Protein AF-A0A4Y8C797-F1 (afdb_monomer_lite)

Sequence (88 aa):
DSSDNIPGVKGIGAKGAKTLLDEFGSIEGIYENLTLIRNERSRNLLLEGKENAFLSKKLASLYENLEVQDLIEKATYPDEEPLLKILE

Radius of gyration: 21.85 Å; chains: 1; bounding box: 52×35×50 Å

Structure (mmCIF, N/CA/C/O backbone):
data_AF-A0A4Y8C797-F1
#
_entry.id   AF-A0A4Y8C797-F1
#
loop_
_atom_site.group_PDB
_atom_site.id
_atom_site.type_symbol
_atom_site.label_atom_id
_atom_site.label_alt_id
_atom_site.label_comp_id
_atom_site.label_asym_id
_atom_site.label_entity_id
_atom_site.label_seq_id
_atom_site.pdbx_PDB_ins_code
_atom_site.Cartn_x
_atom_site.Cartn_y
_atom_site.Cartn_z
_atom_site.occupancy
_atom_site.B_iso_or_equiv
_atom_site.auth_seq_id
_atom_site.auth_comp_id
_atom_site.auth_asym_id
_atom_site.auth_atom_id
_atom_site.pdbx_PDB_model_num
ATOM 1 N N . ASP A 1 1 ? 6.330 -5.088 3.406 1.00 90.69 1 ASP A N 1
ATOM 2 C CA . ASP A 1 1 ? 7.252 -6.083 2.853 1.00 90.69 1 ASP A CA 1
ATOM 3 C C . ASP A 1 1 ? 8.476 -6.148 3.745 1.00 90.69 1 ASP A C 1
ATOM 5 O O . ASP A 1 1 ? 9.173 -5.150 3.873 1.00 90.69 1 ASP A O 1
ATOM 9 N N . SER A 1 2 ? 8.673 -7.252 4.459 1.00 89.12 2 SER A N 1
ATOM 10 C CA . SER A 1 2 ? 9.771 -7.349 5.423 1.00 89.12 2 SER A CA 1
ATOM 11 C C . SER A 1 2 ? 11.132 -7.556 4.767 1.00 89.12 2 SER A C 1
ATOM 13 O O . SER A 1 2 ? 12.121 -7.163 5.375 1.00 89.12 2 SER A O 1
ATOM 15 N N . SER A 1 3 ? 11.208 -8.157 3.572 1.00 95.19 3 SER A N 1
ATOM 16 C CA . SER A 1 3 ? 12.494 -8.295 2.872 1.00 95.19 3 SER A CA 1
ATOM 17 C C . SER A 1 3 ? 12.971 -6.954 2.324 1.00 95.19 3 SER A C 1
ATOM 19 O O . SER A 1 3 ? 14.159 -6.658 2.414 1.00 95.19 3 SER A O 1
ATOM 21 N N . ASP A 1 4 ? 12.036 -6.112 1.872 1.00 95.50 4 ASP A N 1
ATOM 22 C CA . ASP A 1 4 ? 12.338 -4.808 1.265 1.00 95.50 4 ASP A CA 1
ATOM 23 C C . ASP A 1 4 ? 12.194 -3.627 2.240 1.00 95.50 4 ASP A C 1
ATOM 25 O O . ASP A 1 4 ? 12.215 -2.464 1.839 1.00 95.50 4 ASP A O 1
ATOM 29 N N . ASN A 1 5 ? 12.027 -3.899 3.539 1.00 95.19 5 ASN A N 1
ATOM 30 C CA . ASN A 1 5 ? 11.796 -2.890 4.583 1.00 95.19 5 ASN A CA 1
ATOM 31 C C . ASN A 1 5 ? 10.606 -1.943 4.309 1.00 95.19 5 ASN A C 1
ATOM 33 O O . ASN A 1 5 ? 10.566 -0.820 4.813 1.00 95.19 5 ASN A O 1
ATOM 37 N N . ILE A 1 6 ? 9.603 -2.388 3.551 1.00 96.94 6 ILE A N 1
ATOM 38 C CA . ILE A 1 6 ? 8.378 -1.623 3.299 1.00 96.94 6 ILE A CA 1
ATOM 39 C C . ILE A 1 6 ? 7.475 -1.723 4.545 1.00 96.94 6 ILE A C 1
ATOM 41 O O . ILE A 1 6 ? 6.985 -2.821 4.849 1.00 96.94 6 ILE A O 1
ATOM 45 N N . PRO A 1 7 ? 7.210 -0.613 5.259 1.00 96.00 7 PRO A N 1
ATOM 46 C CA . PRO A 1 7 ? 6.700 -0.649 6.633 1.00 96.00 7 PRO A CA 1
ATOM 47 C C . PRO A 1 7 ? 5.223 -1.055 6.759 1.00 96.00 7 PRO A C 1
ATOM 49 O O . PRO A 1 7 ? 4.841 -1.700 7.736 1.00 96.00 7 PRO A O 1
ATOM 52 N N . GLY A 1 8 ? 4.383 -0.696 5.785 1.00 97.12 8 GLY A N 1
ATOM 53 C CA . GLY A 1 8 ? 2.931 -0.874 5.842 1.00 97.12 8 GLY A CA 1
ATOM 54 C C . GLY A 1 8 ? 2.280 -0.183 7.048 1.00 97.12 8 GLY A C 1
ATOM 55 O O . GLY A 1 8 ? 2.828 0.747 7.637 1.00 97.12 8 GLY A O 1
ATOM 56 N N . VAL A 1 9 ? 1.097 -0.658 7.440 1.00 98.06 9 VAL A N 1
ATOM 57 C CA . VAL A 1 9 ? 0.429 -0.237 8.682 1.00 98.06 9 VAL A CA 1
ATOM 58 C C . VAL A 1 9 ? 0.714 -1.267 9.769 1.00 98.06 9 VAL A C 1
ATOM 60 O O . VAL A 1 9 ? 0.279 -2.419 9.683 1.00 98.06 9 VAL A O 1
ATOM 63 N N . LYS A 1 10 ? 1.441 -0.864 10.815 1.00 97.19 10 LYS A N 1
ATOM 64 C CA . LYS A 1 10 ? 1.816 -1.757 11.918 1.00 97.19 10 LYS A CA 1
ATOM 65 C C . LYS A 1 10 ? 0.566 -2.366 12.562 1.00 97.19 10 LYS A C 1
ATOM 67 O O . LYS A 1 10 ? -0.342 -1.659 12.978 1.00 97.19 10 LYS A O 1
ATOM 72 N N . GLY A 1 11 ? 0.529 -3.693 12.663 1.00 96.50 11 GLY A N 1
ATOM 73 C CA . GLY A 1 11 ? -0.611 -4.424 13.229 1.00 96.50 11 GLY A CA 1
ATOM 74 C C . GLY A 1 11 ? -1.715 -4.780 12.227 1.00 96.50 11 GLY A C 1
ATOM 75 O O . GLY A 1 11 ? -2.635 -5.506 12.602 1.00 96.50 11 GLY A O 1
ATOM 76 N N . ILE A 1 12 ? -1.605 -4.361 10.961 1.00 97.38 12 ILE A N 1
ATOM 77 C CA . ILE A 1 12 ? -2.444 -4.853 9.863 1.00 97.38 12 ILE A CA 1
ATOM 78 C C . ILE A 1 12 ? -1.601 -5.768 8.973 1.00 97.38 12 ILE A C 1
ATOM 80 O O . ILE A 1 12 ? -0.797 -5.320 8.162 1.00 97.38 12 ILE A O 1
ATOM 84 N N . GLY A 1 13 ? -1.774 -7.078 9.156 1.00 95.44 13 GLY A N 1
ATOM 85 C CA . GLY A 1 13 ? -1.126 -8.103 8.330 1.00 95.44 13 GLY A CA 1
ATOM 86 C C . GLY A 1 13 ? -1.901 -8.419 7.047 1.00 95.44 13 GLY A C 1
ATOM 87 O O . GLY A 1 13 ? -3.007 -7.920 6.839 1.00 95.44 13 GLY A O 1
ATOM 88 N N . ALA A 1 14 ? -1.359 -9.324 6.225 1.00 96.06 14 ALA A N 1
ATOM 89 C CA . ALA A 1 14 ? -1.891 -9.672 4.901 1.00 96.06 14 ALA A CA 1
ATOM 90 C C . ALA A 1 14 ? -3.396 -10.005 4.887 1.00 96.06 14 ALA A C 1
ATOM 92 O O . ALA A 1 14 ? -4.127 -9.504 4.040 1.00 96.06 14 ALA A O 1
ATOM 93 N N . LYS A 1 15 ? -3.888 -10.791 5.856 1.00 96.62 15 LYS A N 1
ATOM 94 C CA . LYS A 1 15 ? -5.319 -11.135 5.947 1.00 96.62 15 LYS A CA 1
ATOM 95 C C . LYS A 1 15 ? -6.201 -9.906 6.192 1.00 96.62 15 LYS A C 1
ATOM 97 O O . LYS A 1 15 ? -7.236 -9.769 5.555 1.00 96.62 15 LYS A O 1
ATOM 102 N N . GLY A 1 16 ? -5.783 -9.019 7.099 1.00 97.12 16 GLY A N 1
ATOM 103 C CA . GLY A 1 16 ? -6.516 -7.788 7.403 1.00 97.12 16 GLY A CA 1
ATOM 104 C C . GLY A 1 16 ? -6.471 -6.796 6.243 1.00 97.12 16 GLY A C 1
ATOM 105 O O . GLY A 1 16 ? -7.502 -6.242 5.879 1.00 97.12 16 GLY A O 1
ATOM 106 N N . ALA A 1 17 ? -5.299 -6.636 5.621 1.00 97.06 17 ALA A N 1
ATOM 107 C CA . ALA A 1 17 ? -5.132 -5.813 4.429 1.00 97.06 17 ALA A CA 1
ATOM 108 C C . ALA A 1 17 ? -6.016 -6.308 3.275 1.00 97.06 17 ALA A C 1
ATOM 110 O O . ALA A 1 17 ? -6.707 -5.505 2.658 1.00 97.06 17 ALA A O 1
ATOM 111 N N . LYS A 1 18 ? -6.065 -7.627 3.037 1.00 98.06 18 LYS A N 1
ATOM 112 C CA . LYS A 1 18 ? -6.929 -8.225 2.016 1.00 98.06 18 LYS A CA 1
ATOM 113 C C . LYS A 1 18 ? -8.407 -7.932 2.274 1.00 98.06 18 LYS A C 1
ATOM 115 O O . LYS A 1 18 ? -9.072 -7.472 1.364 1.00 98.06 18 LYS A O 1
ATOM 120 N N . THR A 1 19 ? -8.913 -8.139 3.493 1.00 97.75 19 THR A N 1
ATOM 121 C CA . THR A 1 19 ? -10.321 -7.828 3.813 1.00 97.75 19 THR A CA 1
ATOM 122 C C . THR A 1 19 ? -10.659 -6.362 3.543 1.00 97.75 19 THR A C 1
ATOM 124 O O . THR A 1 19 ? -11.689 -6.082 2.945 1.00 97.75 19 THR A O 1
ATOM 127 N N . LEU A 1 20 ? -9.784 -5.435 3.944 1.00 97.94 20 LEU A N 1
ATOM 128 C CA . LEU A 1 20 ? -9.993 -4.006 3.703 1.00 97.94 20 LEU A CA 1
ATOM 129 C C . LEU A 1 20 ? -9.978 -3.666 2.206 1.00 97.94 20 LEU A C 1
ATOM 131 O O . LEU A 1 20 ? -10.795 -2.875 1.750 1.00 97.94 20 LEU A O 1
ATOM 135 N N . LEU A 1 21 ? -9.070 -4.263 1.433 1.00 97.88 21 LEU A N 1
ATOM 136 C CA . LEU A 1 21 ? -9.007 -4.055 -0.015 1.00 97.88 21 LEU A CA 1
ATOM 137 C C . LEU A 1 21 ? -10.191 -4.696 -0.748 1.00 97.88 21 LEU A C 1
ATOM 139 O O . LEU A 1 21 ? -10.715 -4.085 -1.669 1.00 97.88 21 LEU A O 1
ATOM 143 N N . ASP A 1 22 ? -10.643 -5.879 -0.329 1.00 98.19 22 ASP A N 1
ATOM 144 C CA . ASP 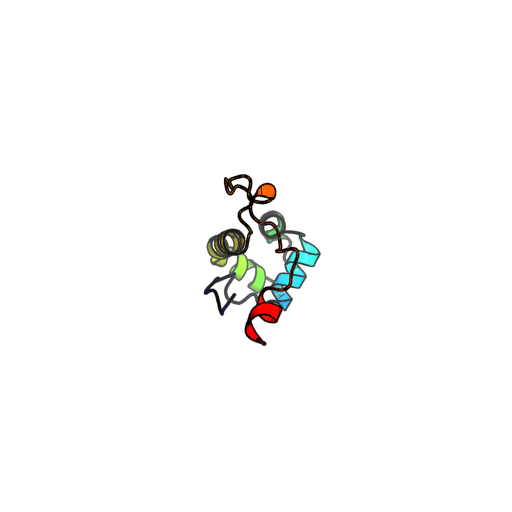A 1 22 ? -11.838 -6.522 -0.886 1.00 98.19 22 ASP A CA 1
ATOM 145 C C . ASP A 1 22 ? -13.094 -5.650 -0.653 1.00 98.19 22 ASP A C 1
ATOM 147 O O . ASP A 1 22 ? -13.981 -5.609 -1.501 1.00 98.19 22 ASP A O 1
ATOM 151 N N . GLU A 1 23 ? -13.175 -4.950 0.488 1.00 97.62 23 GLU A N 1
ATOM 152 C CA . GLU A 1 23 ? -14.328 -4.118 0.869 1.00 97.62 23 GLU A CA 1
ATOM 153 C C . GLU A 1 23 ? -14.291 -2.706 0.257 1.00 97.62 23 GLU A C 1
ATOM 155 O O . GLU A 1 23 ? -15.321 -2.201 -0.185 1.00 97.62 23 GLU A O 1
ATOM 160 N N . PHE A 1 24 ? -13.118 -2.066 0.207 1.00 98.00 24 PHE A N 1
ATOM 161 C CA . PHE A 1 24 ? -12.976 -0.650 -0.170 1.00 98.00 24 PHE A CA 1
ATOM 162 C C . PHE A 1 24 ? -12.176 -0.419 -1.465 1.00 98.00 24 PHE A C 1
ATOM 164 O O . PHE A 1 24 ? -11.998 0.721 -1.896 1.00 98.00 24 PHE A O 1
ATOM 171 N N . GLY A 1 25 ? -11.674 -1.481 -2.096 1.00 98.19 25 GLY A N 1
ATOM 172 C CA . GLY A 1 25 ? -11.051 -1.492 -3.425 1.00 98.19 25 GLY A CA 1
ATOM 173 C C . GLY A 1 25 ? -9.618 -0.956 -3.505 1.00 98.19 25 GLY A C 1
ATOM 174 O O . GLY A 1 25 ? -8.806 -1.478 -4.264 1.00 98.19 25 GLY A O 1
ATOM 175 N N . SER A 1 26 ? -9.274 0.079 -2.738 1.00 98.19 26 SER A N 1
ATOM 176 C CA . SER A 1 26 ? -7.953 0.720 -2.787 1.00 98.19 26 SER A CA 1
ATOM 177 C C . SER A 1 26 ? -7.538 1.294 -1.435 1.00 98.19 26 SER A C 1
ATOM 179 O O . SER A 1 26 ? -8.363 1.452 -0.539 1.00 98.19 26 SER A O 1
ATOM 181 N N . ILE A 1 27 ? -6.254 1.641 -1.286 1.00 97.69 27 ILE A N 1
ATOM 182 C CA . ILE A 1 27 ? -5.763 2.344 -0.090 1.00 97.69 27 ILE A CA 1
ATOM 183 C C . ILE A 1 27 ? -6.512 3.670 0.085 1.00 97.69 27 ILE A C 1
ATOM 185 O O . ILE A 1 27 ? -6.976 3.965 1.179 1.00 97.69 27 ILE A O 1
ATOM 189 N N . GLU A 1 28 ? -6.702 4.433 -0.987 1.00 98.44 28 GLU A N 1
ATOM 190 C CA . GLU A 1 28 ? -7.491 5.666 -0.991 1.00 98.44 28 GLU A CA 1
ATOM 191 C C . GLU A 1 28 ? -8.924 5.404 -0.525 1.00 98.44 28 GLU A C 1
ATOM 193 O O . GLU A 1 28 ? -9.378 6.042 0.423 1.00 98.44 28 GLU A O 1
ATOM 198 N N . GLY A 1 29 ? -9.585 4.395 -1.098 1.00 98.56 29 GLY A N 1
ATOM 199 C CA . GLY A 1 29 ? -10.947 4.011 -0.729 1.00 98.56 29 GLY A CA 1
ATOM 200 C C . GLY A 1 29 ? -11.083 3.625 0.747 1.00 98.56 29 GLY A C 1
ATOM 201 O O . GLY A 1 29 ? -12.066 4.001 1.387 1.00 98.56 29 GLY A O 1
ATOM 202 N N . ILE A 1 30 ? -10.082 2.949 1.325 1.00 98.31 30 ILE A N 1
ATOM 203 C CA . ILE A 1 30 ? -10.035 2.639 2.765 1.00 98.31 30 ILE A CA 1
ATOM 204 C C . ILE A 1 30 ? -10.017 3.932 3.595 1.00 98.31 30 ILE A C 1
ATOM 206 O O . ILE A 1 30 ? -10.737 4.043 4.588 1.00 98.31 30 ILE A O 1
ATOM 210 N N . TYR A 1 31 ? -9.198 4.914 3.206 1.00 98.25 31 TYR A N 1
ATOM 211 C CA . TYR A 1 31 ? -9.053 6.172 3.945 1.00 98.25 31 TYR A CA 1
ATOM 212 C C . TYR A 1 31 ? -10.223 7.143 3.746 1.00 98.25 31 TYR A C 1
ATOM 214 O O . TYR A 1 31 ? -10.540 7.888 4.673 1.00 98.25 31 TYR A O 1
ATOM 222 N N . GLU A 1 32 ? -10.888 7.123 2.591 1.00 98.31 32 GLU A N 1
ATOM 223 C CA . GLU A 1 32 ? -12.120 7.884 2.334 1.00 98.31 32 GLU A CA 1
ATOM 224 C C . GLU A 1 32 ? -13.302 7.355 3.158 1.00 98.31 32 GLU A C 1
ATOM 226 O O . GLU A 1 32 ? -14.134 8.127 3.630 1.00 98.31 32 GLU A O 1
ATOM 231 N N . ASN A 1 33 ? -13.341 6.041 3.398 1.00 97.88 33 ASN A N 1
ATOM 232 C CA . ASN A 1 33 ? -14.431 5.350 4.090 1.00 97.88 33 ASN A CA 1
ATOM 233 C C . ASN A 1 33 ? -14.058 4.908 5.509 1.00 97.88 33 ASN A C 1
ATOM 235 O O . ASN A 1 33 ? -14.663 3.998 6.077 1.00 97.88 33 ASN A O 1
ATOM 239 N N . LEU A 1 34 ? -13.062 5.555 6.112 1.00 96.19 34 LEU A N 1
ATOM 240 C CA . LEU A 1 34 ? -12.441 5.089 7.349 1.00 96.19 34 LEU A CA 1
ATOM 241 C C . LEU A 1 34 ? -13.428 4.971 8.524 1.00 96.19 34 LEU A C 1
ATOM 243 O O . LEU A 1 34 ? -13.272 4.123 9.403 1.00 96.19 34 LEU A O 1
ATOM 247 N N . THR A 1 35 ? -14.477 5.794 8.530 1.00 96.25 35 THR A N 1
ATOM 248 C CA . THR A 1 35 ? -15.559 5.766 9.526 1.00 96.25 35 THR A CA 1
ATOM 249 C C . THR A 1 35 ? -16.452 4.528 9.409 1.00 96.25 35 THR A C 1
ATOM 251 O O . THR A 1 35 ? -17.004 4.095 10.419 1.00 96.25 35 THR A O 1
ATOM 254 N N . LEU A 1 36 ? -16.546 3.915 8.224 1.00 97.12 36 LEU A N 1
ATOM 255 C CA . LEU A 1 36 ? -17.356 2.720 7.958 1.00 97.12 36 LEU A CA 1
ATOM 256 C C . LEU A 1 36 ? -16.687 1.427 8.449 1.00 97.12 36 LEU A C 1
ATOM 258 O O . LEU A 1 36 ? -17.357 0.408 8.624 1.00 97.12 36 LEU A O 1
ATOM 262 N N . ILE A 1 37 ? -15.383 1.467 8.738 1.00 96.25 37 ILE A N 1
ATOM 263 C CA . ILE A 1 37 ? -14.625 0.320 9.246 1.00 96.25 37 ILE A CA 1
ATOM 264 C C . ILE A 1 37 ? -15.128 -0.046 10.646 1.00 96.25 37 ILE A C 1
ATOM 266 O O . ILE A 1 37 ? -14.862 0.650 11.624 1.00 96.25 37 ILE A O 1
ATOM 270 N N . ARG A 1 38 ? -15.839 -1.173 10.761 1.00 93.94 38 ARG A N 1
ATOM 271 C CA . ARG A 1 38 ? -16.482 -1.609 12.018 1.00 93.94 38 ARG A CA 1
ATOM 272 C C . ARG A 1 38 ? -15.491 -1.916 13.140 1.00 93.94 38 ARG A C 1
ATOM 274 O O . ARG A 1 38 ? -15.807 -1.723 14.309 1.00 93.94 38 ARG A O 1
ATOM 281 N N . ASN A 1 39 ? -14.305 -2.421 12.801 1.00 95.19 39 ASN A N 1
ATOM 282 C CA . ASN A 1 39 ? -13.290 -2.766 13.790 1.00 95.19 39 ASN A CA 1
ATOM 283 C C . ASN A 1 39 ? -12.551 -1.505 14.268 1.00 95.19 39 ASN A C 1
ATOM 285 O O . ASN A 1 39 ? -11.703 -0.965 13.556 1.00 95.19 39 ASN A O 1
ATOM 289 N N . GLU A 1 40 ? -12.847 -1.069 15.494 1.00 96.81 40 GLU A N 1
ATOM 290 C CA . GLU A 1 40 ? -12.236 0.111 16.123 1.00 96.81 40 GLU A CA 1
ATOM 291 C C . GLU A 1 40 ? -10.711 0.057 16.167 1.00 96.81 40 GLU A C 1
ATOM 293 O O . GLU A 1 40 ? -10.048 1.042 15.846 1.00 96.81 40 GLU A O 1
ATOM 298 N N . ARG A 1 41 ? -10.139 -1.104 16.502 1.00 96.75 41 ARG A N 1
ATOM 299 C CA . ARG A 1 41 ? -8.686 -1.273 16.546 1.00 96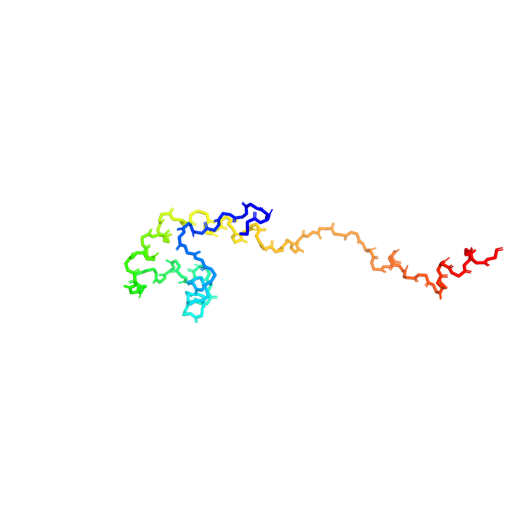.75 41 ARG A CA 1
ATOM 300 C C . ARG A 1 41 ? -8.076 -1.070 15.163 1.00 96.75 41 ARG A C 1
ATOM 302 O O . ARG A 1 41 ? -7.109 -0.330 15.042 1.00 96.75 41 ARG A O 1
ATOM 309 N N . SER A 1 42 ? -8.627 -1.702 14.126 1.00 96.62 42 SER A N 1
ATOM 310 C CA . SER A 1 42 ? -8.148 -1.536 12.749 1.00 96.62 42 SER A CA 1
ATOM 311 C C . SER A 1 42 ? -8.246 -0.084 12.295 1.00 96.62 42 SER A C 1
ATOM 313 O O . SER A 1 42 ? -7.296 0.427 11.713 1.00 96.62 42 SER A O 1
ATOM 315 N N . ARG A 1 43 ? -9.350 0.598 12.614 1.00 97.88 43 ARG A N 1
ATOM 316 C CA . ARG A 1 43 ? -9.537 2.021 12.316 1.00 97.88 43 ARG A CA 1
ATOM 317 C C . ARG A 1 43 ? -8.476 2.903 12.985 1.00 97.88 43 ARG A C 1
ATOM 319 O O . ARG A 1 43 ? -7.894 3.745 12.309 1.00 97.88 43 ARG A O 1
ATOM 326 N N . ASN A 1 44 ? -8.174 2.678 14.264 1.00 98.19 44 ASN A N 1
ATOM 327 C CA . ASN A 1 44 ? -7.138 3.434 14.979 1.00 98.19 44 ASN A CA 1
ATOM 328 C C . ASN A 1 44 ? -5.738 3.171 14.406 1.00 98.19 44 ASN A C 1
ATOM 330 O O . ASN A 1 44 ? -4.994 4.112 14.150 1.00 98.19 44 ASN A O 1
ATOM 334 N N . LEU A 1 45 ? -5.409 1.907 14.112 1.00 98.31 45 LEU A N 1
ATOM 335 C CA . LEU A 1 45 ? -4.138 1.557 13.470 1.00 98.31 45 LEU A CA 1
ATOM 336 C C . LEU A 1 45 ? -3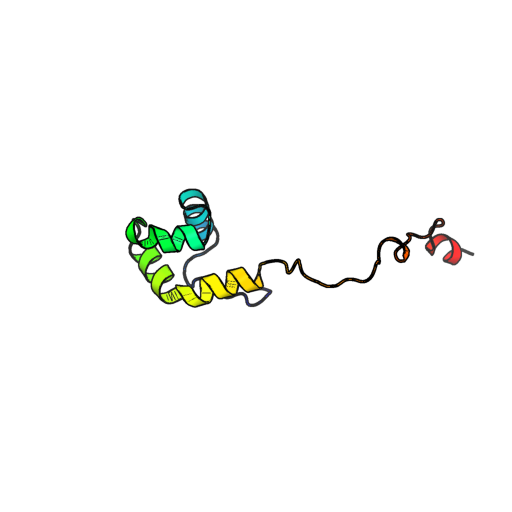.997 2.209 12.087 1.00 98.31 45 LEU A C 1
ATOM 338 O O . LEU A 1 45 ? -2.914 2.667 11.738 1.00 98.31 45 LEU A O 1
ATOM 342 N N . LEU A 1 46 ? -5.078 2.276 11.301 1.00 98.31 46 LEU A N 1
ATOM 343 C CA . LEU A 1 46 ? -5.077 2.960 10.004 1.00 98.31 46 LEU A CA 1
ATOM 344 C C . LEU A 1 46 ? -4.882 4.471 10.156 1.00 98.31 46 LEU A C 1
ATOM 346 O O . LEU A 1 46 ? -4.136 5.041 9.362 1.00 98.31 46 LEU A O 1
ATOM 350 N N . LEU A 1 47 ? -5.509 5.107 11.154 1.00 97.88 47 LEU A N 1
ATOM 351 C CA . LEU A 1 47 ? -5.314 6.532 11.458 1.00 97.88 47 LEU A CA 1
ATOM 352 C C . LEU A 1 47 ? -3.852 6.834 11.785 1.00 97.88 47 LEU A C 1
ATOM 354 O O . LEU A 1 47 ? -3.247 7.684 11.137 1.00 97.88 47 LEU A O 1
ATOM 358 N N . GLU A 1 48 ? -3.283 6.106 12.744 1.00 98.00 48 GLU A N 1
ATOM 359 C CA . GLU A 1 48 ? -1.889 6.269 13.173 1.00 98.00 48 GLU A CA 1
ATOM 360 C C . GLU A 1 48 ? -0.899 5.911 12.054 1.00 98.00 48 GLU A C 1
ATOM 362 O O . GLU A 1 48 ? 0.151 6.530 11.910 1.00 98.00 48 GLU A O 1
ATOM 367 N N . GLY A 1 49 ? -1.236 4.911 11.238 1.00 97.88 49 GLY A N 1
ATOM 368 C CA . GLY A 1 49 ? -0.386 4.384 10.175 1.00 97.88 49 GLY A CA 1
ATOM 369 C C . GLY A 1 49 ? -0.555 5.045 8.809 1.00 97.88 49 GLY A C 1
ATOM 370 O O . GLY A 1 49 ? 0.040 4.550 7.852 1.00 97.88 49 GLY A O 1
ATOM 371 N N . LYS A 1 50 ? -1.352 6.116 8.680 1.00 98.19 50 LYS A N 1
ATOM 372 C CA . LYS A 1 50 ? -1.727 6.700 7.379 1.00 98.19 50 LYS A CA 1
ATOM 373 C C . LYS A 1 50 ? -0.533 7.025 6.495 1.00 98.19 50 LYS A C 1
ATOM 375 O O . LYS A 1 50 ? -0.480 6.583 5.351 1.00 98.19 50 LYS A O 1
ATOM 380 N N . GLU A 1 51 ? 0.437 7.756 7.024 1.00 98.31 51 GLU A N 1
ATOM 381 C CA . GLU A 1 51 ? 1.619 8.156 6.257 1.00 98.31 51 GLU A CA 1
ATOM 382 C C . GLU A 1 51 ? 2.406 6.941 5.758 1.00 98.31 51 GLU A C 1
ATOM 384 O O . GLU A 1 51 ? 2.746 6.861 4.578 1.00 98.31 51 GLU A O 1
ATOM 389 N N . ASN A 1 52 ? 2.602 5.941 6.621 1.00 98.25 52 ASN A N 1
ATOM 390 C CA . ASN A 1 52 ? 3.287 4.707 6.249 1.00 98.25 52 ASN A CA 1
ATOM 391 C C . ASN A 1 52 ? 2.503 3.884 5.223 1.00 98.25 52 ASN A C 1
ATOM 393 O O . ASN A 1 52 ? 3.123 3.250 4.369 1.00 98.25 52 ASN A O 1
ATOM 397 N N . ALA A 1 53 ? 1.167 3.892 5.264 1.00 98.19 53 ALA A N 1
ATOM 398 C CA . ALA A 1 53 ? 0.334 3.207 4.279 1.00 98.19 53 ALA A CA 1
ATOM 399 C C . ALA A 1 53 ? 0.561 3.779 2.872 1.00 98.19 53 ALA A C 1
ATOM 401 O O . ALA A 1 53 ? 0.858 3.034 1.937 1.00 98.19 53 ALA A O 1
ATOM 402 N N . PHE A 1 54 ? 0.495 5.107 2.735 1.00 98.50 54 PHE A N 1
ATOM 403 C CA . PHE A 1 54 ? 0.711 5.791 1.457 1.00 98.50 54 PHE A CA 1
ATOM 404 C C . PHE A 1 54 ? 2.170 5.727 0.994 1.00 98.50 54 PHE A C 1
ATOM 406 O O . PHE A 1 54 ? 2.423 5.513 -0.192 1.00 98.50 54 PHE A O 1
ATOM 413 N N . LEU A 1 55 ? 3.133 5.840 1.913 1.00 98.25 55 LEU A N 1
ATOM 414 C CA . LEU A 1 55 ? 4.545 5.627 1.599 1.00 98.25 55 LEU A CA 1
ATOM 415 C C . LEU A 1 55 ? 4.777 4.211 1.065 1.00 98.25 55 LEU A C 1
ATOM 417 O O . LEU A 1 55 ? 5.407 4.036 0.027 1.00 98.25 55 LEU A O 1
ATOM 421 N N . SER A 1 56 ? 4.223 3.204 1.739 1.00 97.88 56 SER A N 1
ATOM 422 C CA . SER A 1 56 ? 4.363 1.806 1.329 1.00 97.88 56 SER A CA 1
ATOM 423 C C . SER A 1 56 ? 3.720 1.542 -0.023 1.00 97.88 56 SER A C 1
ATOM 425 O O . SER A 1 56 ? 4.305 0.826 -0.827 1.00 97.88 56 SER A O 1
ATOM 427 N N . LYS A 1 57 ? 2.563 2.161 -0.303 1.00 97.38 57 LYS A N 1
ATOM 428 C CA . LYS A 1 57 ? 1.952 2.133 -1.635 1.00 97.38 57 LYS A CA 1
ATOM 429 C C . LYS A 1 57 ? 2.926 2.662 -2.681 1.00 97.38 57 LYS A C 1
ATOM 431 O O . LYS A 1 57 ? 3.196 1.976 -3.652 1.00 97.38 57 LYS A O 1
ATOM 436 N N . LYS A 1 58 ? 3.482 3.855 -2.456 1.00 96.75 58 LYS A N 1
ATOM 437 C CA . LYS A 1 58 ? 4.425 4.485 -3.387 1.00 96.75 58 LYS A CA 1
ATOM 438 C C . LYS A 1 58 ? 5.660 3.617 -3.638 1.00 96.75 58 LYS A C 1
ATOM 440 O O . LYS A 1 58 ? 6.094 3.529 -4.776 1.00 96.75 58 LYS A O 1
ATOM 445 N N . LEU A 1 59 ? 6.219 3.010 -2.592 1.00 96.75 59 LEU A N 1
ATOM 446 C CA . LEU A 1 59 ? 7.410 2.162 -2.692 1.00 96.75 59 LEU A CA 1
ATOM 447 C C . LEU A 1 59 ? 7.135 0.833 -3.406 1.00 96.75 59 LEU A C 1
ATOM 449 O O . LEU A 1 59 ? 8.007 0.338 -4.107 1.00 96.75 59 LEU A O 1
ATOM 453 N N . ALA A 1 60 ? 5.942 0.265 -3.227 1.00 96.25 60 ALA A N 1
ATOM 454 C CA . ALA A 1 60 ? 5.542 -0.985 -3.872 1.00 96.25 60 ALA A CA 1
ATOM 455 C C . ALA A 1 60 ? 5.008 -0.789 -5.303 1.00 96.25 60 ALA A C 1
ATOM 457 O O . ALA A 1 60 ? 4.901 -1.755 -6.056 1.00 96.25 60 ALA A O 1
ATOM 458 N N . SER A 1 61 ? 4.636 0.436 -5.679 1.00 96.06 61 SER A N 1
ATOM 459 C CA . SER A 1 61 ? 4.182 0.754 -7.030 1.00 96.06 61 SER A CA 1
ATOM 460 C C . SER A 1 61 ? 5.344 0.755 -8.017 1.00 96.06 61 SER A C 1
ATOM 462 O O . SER A 1 61 ? 6.378 1.379 -7.780 1.00 96.06 61 SER A O 1
ATOM 464 N N . LEU A 1 62 ? 5.132 0.127 -9.174 1.00 95.38 62 LEU A N 1
ATOM 465 C CA . LEU A 1 62 ? 6.044 0.262 -10.303 1.00 95.38 62 LEU A CA 1
ATOM 466 C C . LEU A 1 62 ? 6.063 1.712 -10.797 1.00 95.38 62 LEU A C 1
ATOM 468 O O . LEU A 1 62 ? 5.039 2.397 -10.835 1.00 95.38 62 LEU A O 1
ATOM 472 N N . TYR A 1 63 ? 7.249 2.169 -11.183 1.00 91.81 63 TYR A N 1
ATOM 473 C CA . TYR A 1 63 ? 7.427 3.458 -11.828 1.00 91.81 63 TYR A CA 1
ATOM 474 C C . TYR A 1 63 ? 7.399 3.273 -13.345 1.00 91.81 63 TYR A C 1
ATOM 476 O O . TYR A 1 63 ? 8.326 2.712 -13.921 1.00 91.81 63 TYR A O 1
ATOM 484 N N . GLU A 1 64 ? 6.328 3.737 -13.983 1.00 90.38 64 GLU A N 1
ATOM 485 C CA . GLU A 1 64 ? 6.086 3.519 -15.419 1.00 90.38 64 GLU A CA 1
ATOM 486 C C . GLU A 1 64 ? 6.640 4.639 -16.311 1.00 90.38 64 GLU A C 1
ATOM 488 O O . GLU A 1 64 ? 6.775 4.465 -17.516 1.00 90.38 64 GLU A O 1
ATOM 493 N N . ASN A 1 65 ? 7.012 5.782 -15.732 1.00 89.44 65 ASN A N 1
ATOM 494 C CA . ASN A 1 65 ? 7.444 6.964 -16.485 1.00 89.44 65 ASN A CA 1
ATOM 495 C C . ASN A 1 65 ? 8.966 7.018 -16.668 1.00 89.44 65 ASN A C 1
ATOM 497 O O . ASN A 1 65 ? 9.571 8.087 -16.600 1.00 89.44 65 ASN A O 1
ATOM 501 N N . LEU A 1 66 ? 9.601 5.858 -16.827 1.00 87.00 66 LEU A N 1
ATOM 502 C CA . LEU A 1 66 ? 11.026 5.805 -17.108 1.00 87.00 66 LEU A CA 1
ATOM 503 C C . LEU A 1 66 ? 11.250 6.171 -18.578 1.00 87.00 66 LEU A C 1
ATOM 505 O O . LEU A 1 66 ? 10.736 5.503 -19.472 1.00 87.00 66 LEU A O 1
ATOM 509 N N . GLU A 1 67 ? 12.034 7.216 -18.834 1.00 86.06 67 GLU A N 1
ATOM 510 C CA . GLU A 1 67 ? 12.531 7.492 -20.180 1.00 86.06 67 GLU A CA 1
ATOM 511 C C . GLU A 1 67 ? 13.564 6.427 -20.546 1.00 86.06 67 GLU A C 1
ATOM 513 O O . GLU A 1 67 ? 14.722 6.467 -20.123 1.00 86.06 67 GLU A O 1
ATOM 518 N N . VAL A 1 68 ? 13.123 5.438 -21.314 1.00 79.00 68 VAL A N 1
ATOM 519 C CA . VAL A 1 68 ? 13.992 4.394 -21.846 1.00 79.00 68 VAL A CA 1
ATOM 520 C C . VAL A 1 68 ? 14.258 4.713 -23.311 1.00 79.00 68 VAL A C 1
ATOM 522 O O . VAL A 1 68 ? 13.336 5.008 -24.069 1.00 79.00 68 VAL A O 1
ATOM 525 N N . GLN A 1 69 ? 15.529 4.670 -23.719 1.00 76.62 69 GLN A N 1
ATOM 526 C CA . GLN A 1 69 ? 15.864 4.674 -25.145 1.00 76.62 69 GLN A CA 1
ATOM 527 C C . GLN A 1 69 ? 15.198 3.475 -25.825 1.00 76.62 69 GLN A C 1
ATOM 529 O O . GLN A 1 69 ? 14.868 2.503 -25.151 1.00 76.62 69 GLN A O 1
ATOM 534 N N . ASP A 1 70 ? 15.035 3.517 -27.146 1.00 75.44 70 ASP A N 1
ATOM 535 C CA . ASP A 1 70 ? 14.469 2.388 -27.881 1.00 75.44 70 ASP A CA 1
ATOM 536 C C . ASP A 1 70 ? 15.382 1.152 -27.746 1.00 75.44 70 ASP A C 1
ATOM 538 O O . ASP A 1 70 ? 16.407 1.004 -28.420 1.00 75.44 70 ASP A O 1
ATOM 542 N N . LEU A 1 71 ? 15.077 0.327 -26.743 1.00 72.38 71 LEU A N 1
ATOM 543 C CA . LEU A 1 71 ? 15.810 -0.886 -26.402 1.00 72.38 71 LEU A CA 1
ATOM 544 C C . LEU A 1 71 ? 15.267 -2.080 -27.171 1.00 72.38 71 LEU A C 1
ATOM 546 O O . LEU A 1 71 ? 15.970 -3.078 -27.262 1.00 72.38 71 LEU A O 1
ATOM 550 N N . ILE A 1 72 ? 14.061 -1.989 -27.736 1.00 72.50 72 ILE A N 1
ATOM 551 C CA . ILE A 1 72 ? 13.443 -3.102 -28.460 1.00 72.50 72 ILE A CA 1
ATOM 552 C C . ILE A 1 72 ? 14.296 -3.465 -29.679 1.00 72.50 72 ILE A C 1
ATOM 554 O O . ILE A 1 72 ? 14.576 -4.639 -29.897 1.00 72.50 72 ILE A O 1
ATOM 558 N N . GLU A 1 73 ? 14.793 -2.470 -30.416 1.00 73.44 73 GLU A N 1
ATOM 559 C CA . GLU A 1 73 ? 15.671 -2.707 -31.570 1.00 73.44 73 GLU A CA 1
ATOM 560 C C . GLU A 1 73 ? 17.085 -3.165 -31.179 1.00 73.44 73 GLU A C 1
ATOM 562 O O . GLU A 1 73 ? 17.757 -3.842 -31.953 1.00 73.44 73 GLU A O 1
ATOM 567 N N . LYS A 1 74 ? 17.558 -2.800 -29.981 1.00 74.19 74 LYS A N 1
ATOM 568 C CA . LYS A 1 74 ? 18.929 -3.090 -29.521 1.00 74.19 74 LYS A CA 1
ATOM 569 C C . LYS A 1 74 ? 19.041 -4.365 -28.686 1.00 74.19 74 LYS A C 1
ATOM 571 O O . LYS A 1 74 ? 20.139 -4.892 -28.536 1.00 74.19 74 LYS A O 1
ATOM 576 N N . ALA A 1 75 ? 17.937 -4.852 -28.129 1.00 78.44 75 ALA A N 1
ATOM 577 C CA . ALA A 1 75 ? 17.871 -6.043 -27.289 1.00 78.44 75 ALA A CA 1
ATOM 578 C C . ALA A 1 75 ? 17.432 -7.273 -28.101 1.00 78.44 75 ALA A C 1
ATOM 580 O O . ALA A 1 75 ? 16.523 -8.004 -27.709 1.00 78.44 75 ALA A O 1
ATOM 581 N N . THR A 1 76 ? 18.072 -7.501 -29.250 1.00 81.19 76 THR A N 1
ATOM 582 C CA . THR A 1 76 ? 17.836 -8.696 -30.066 1.00 81.19 76 THR A CA 1
ATOM 583 C C . THR A 1 76 ? 18.390 -9.929 -29.361 1.00 81.19 76 THR A C 1
ATOM 585 O O . THR A 1 76 ? 19.552 -9.945 -28.948 1.00 81.19 76 THR A O 1
ATOM 588 N N . TYR A 1 77 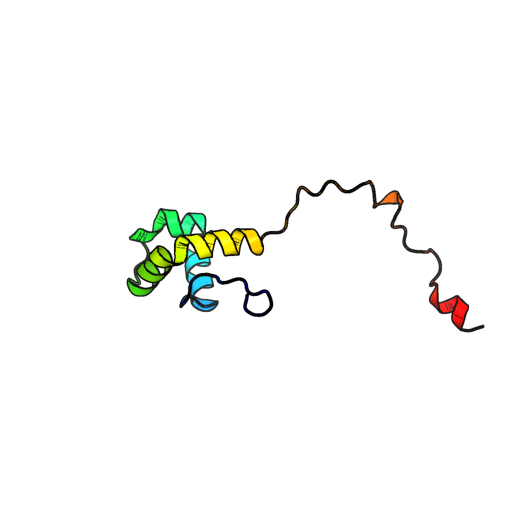? 17.579 -10.979 -29.253 1.00 79.00 77 TYR A N 1
ATOM 589 C CA . TYR A 1 77 ? 18.076 -12.292 -28.859 1.00 79.00 77 TYR A CA 1
ATOM 590 C C . TYR A 1 77 ? 18.959 -12.846 -29.991 1.00 79.00 77 TYR A C 1
ATOM 592 O O . TYR A 1 77 ? 18.589 -12.687 -31.155 1.00 79.00 77 TYR A O 1
ATOM 600 N N . PRO A 1 78 ? 20.128 -13.438 -29.697 1.00 82.44 78 PRO A N 1
ATOM 601 C CA . PRO A 1 78 ? 20.985 -13.993 -30.737 1.00 82.44 78 PRO A CA 1
ATOM 602 C C . PRO A 1 78 ? 20.280 -15.144 -31.470 1.00 82.44 78 PRO A C 1
ATOM 604 O O . PRO A 1 78 ? 19.648 -15.988 -30.838 1.00 82.44 78 PRO A O 1
ATOM 607 N N . ASP A 1 79 ? 20.420 -15.193 -32.797 1.00 82.44 79 ASP A N 1
ATOM 608 C CA . ASP A 1 79 ? 19.814 -16.241 -33.639 1.00 82.44 79 ASP A CA 1
ATOM 609 C C . ASP A 1 79 ? 20.384 -17.643 -33.355 1.00 82.44 79 ASP A C 1
ATOM 611 O O . ASP A 1 79 ? 19.733 -18.658 -33.601 1.00 82.44 79 ASP A O 1
ATOM 615 N N . GLU A 1 80 ? 21.605 -17.707 -32.822 1.00 82.75 80 GLU A N 1
ATOM 616 C CA . GLU A 1 80 ? 22.280 -18.939 -32.420 1.00 82.75 80 GLU A CA 1
ATOM 617 C C . GLU A 1 80 ? 22.515 -18.946 -30.910 1.00 82.75 80 GLU A C 1
ATOM 619 O O . GLU A 1 80 ? 22.978 -17.949 -30.350 1.00 82.75 80 GLU A O 1
ATOM 624 N N . GLU A 1 81 ? 22.271 -20.093 -30.265 1.00 83.38 81 GLU A N 1
ATOM 625 C CA . GLU A 1 81 ? 22.564 -20.306 -28.845 1.00 83.38 81 GLU A CA 1
ATOM 626 C C . GLU A 1 81 ? 24.069 -20.089 -28.586 1.00 83.38 81 GLU A C 1
ATOM 628 O O . GLU A 1 81 ? 24.892 -20.904 -29.023 1.00 83.38 81 GLU A O 1
ATOM 633 N N . PRO A 1 82 ? 24.469 -19.019 -27.870 1.00 77.31 82 PRO A N 1
ATOM 634 C CA . PRO A 1 82 ? 25.879 -18.677 -27.684 1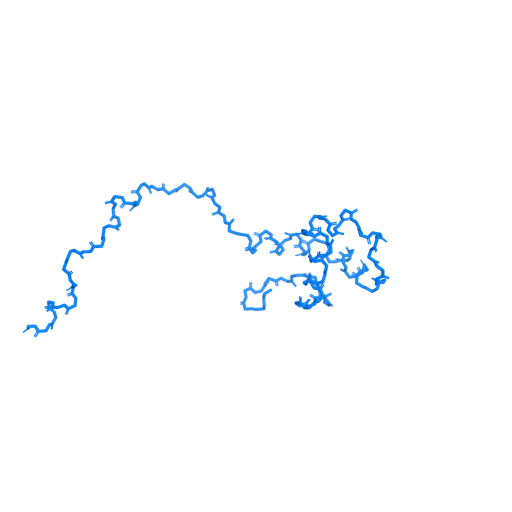.00 77.31 82 PRO A CA 1
ATOM 635 C C . PRO A 1 82 ? 26.666 -19.785 -26.978 1.00 77.31 82 PRO A C 1
ATOM 637 O O . PRO A 1 82 ? 27.871 -19.924 -27.186 1.00 77.31 82 PRO A O 1
ATOM 640 N N . LEU A 1 83 ? 25.981 -20.597 -26.166 1.00 78.75 83 LEU A N 1
ATOM 641 C CA . LEU A 1 83 ? 26.567 -21.706 -25.419 1.00 78.75 83 LEU A CA 1
ATOM 642 C C . LEU A 1 83 ? 26.973 -22.897 -26.304 1.00 78.75 83 LEU A C 1
ATOM 644 O O . LEU A 1 83 ? 27.812 -23.691 -25.881 1.00 78.75 83 LEU A O 1
ATOM 648 N N . LEU A 1 84 ? 26.462 -23.011 -27.538 1.00 74.06 84 LEU A N 1
ATOM 649 C CA . LEU A 1 84 ? 26.881 -24.062 -28.478 1.00 74.06 84 LEU A CA 1
ATOM 650 C C . LEU A 1 84 ? 28.328 -23.873 -28.969 1.00 74.06 84 LEU A C 1
ATOM 652 O O . LEU A 1 84 ? 28.966 -24.852 -29.339 1.00 74.06 84 LEU A O 1
ATOM 656 N N . LYS A 1 85 ? 28.874 -22.648 -28.912 1.00 66.12 85 LYS A N 1
ATOM 657 C CA . LYS A 1 85 ? 30.254 -22.323 -29.336 1.00 66.12 85 LYS A CA 1
ATOM 658 C C . LYS A 1 85 ? 31.326 -22.676 -28.299 1.00 66.12 85 LYS A C 1
ATOM 660 O O . LYS A 1 85 ? 32.507 -22.532 -28.580 1.00 66.12 85 LYS A O 1
ATOM 665 N N . ILE A 1 86 ? 30.927 -23.092 -27.095 1.00 75.62 86 ILE A N 1
ATOM 666 C CA . ILE A 1 86 ? 31.840 -23.428 -25.985 1.00 75.62 86 ILE A CA 1
ATOM 667 C C . ILE A 1 86 ? 32.170 -24.936 -25.965 1.00 75.62 86 ILE A C 1
ATOM 669 O O . ILE A 1 86 ? 33.065 -25.366 -25.244 1.00 75.62 86 ILE A O 1
ATOM 673 N N . LEU A 1 87 ? 31.446 -25.750 -26.742 1.00 64.44 87 LEU A N 1
ATOM 674 C CA . LEU A 1 87 ? 31.597 -27.210 -26.785 1.00 64.44 87 LEU A CA 1
ATOM 675 C C . LEU A 1 87 ? 32.601 -27.718 -27.844 1.00 64.44 87 LEU A C 1
ATOM 677 O O . LEU A 1 87 ? 32.802 -28.930 -27.922 1.00 64.44 87 LEU A O 1
ATOM 681 N N . GLU A 1 88 ? 33.225 -26.824 -28.619 1.00 52.59 88 GLU A N 1
ATOM 682 C CA . GLU A 1 88 ? 34.371 -27.113 -29.507 1.00 52.59 88 GLU A CA 1
ATOM 683 C C . GLU A 1 88 ? 35.704 -26.763 -28.831 1.00 52.59 88 GLU A C 1
ATOM 685 O O . GLU A 1 88 ? 36.665 -27.552 -28.995 1.00 52.59 88 GLU A O 1
#

pLDDT: mean 91.37, std 9.91, range [52.59, 98.56]

Secondary structure (DSSP, 8-state):
-TTTT---STT--HHHHHHHHHHHSSHHHHHHTGGG---HHHHHHHHHTHHHHHHHHHHHS----------TTT-PPPSS-GGGGG--

Foldseek 3D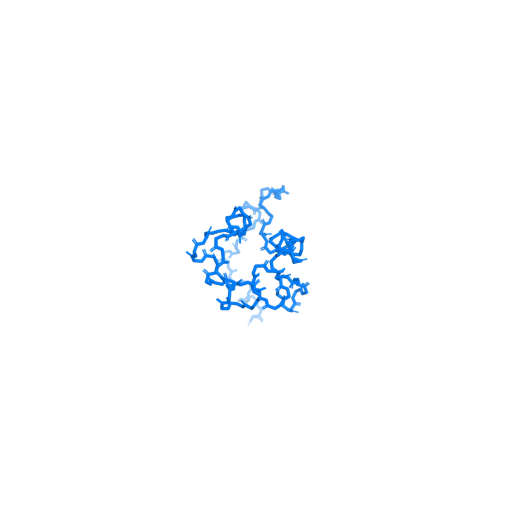i:
DVVVVLPAQPPQDPVNVVVLCVVQVDLVSCVVCLVVPPDPVVSVSCVVCVVSNVVSVVVPDDDPPDPDDPCVVVVDDDPDDPVVVVVD